Protein AF-A0A3S0ZNM3-F1 (afdb_monomer)

Solvent-accessible surface area (backbone atoms only — not comparable to full-atom values): 6465 Å² total; per-residue (Å²): 116,67,58,56,51,53,46,69,66,49,73,55,32,41,68,72,39,78,26,45,71,60,16,47,51,51,29,46,56,48,53,72,68,54,53,97,82,47,94,51,46,62,61,47,52,45,50,22,53,50,51,26,40,44,34,30,20,63,23,24,50,89,60,22,51,39,42,47,41,74,84,78,82,55,63,64,68,64,69,66,54,91,81,64,55,70,67,57,48,52,51,50,49,50,52,48,52,52,58,46,50,42,65,10,36,24,30,32,66,54,88,90,45,54,74,39,57,24,77

Nearest PDB structures (foldseek):
  6z3j-assembly1_D  TM=8.207E-01  e=4.758E+00  Homo sapiens

Foldseek 3Di:
DVLVLLCVLQVQFPPFFPQLVVLSVQLVVLQVPDDPPDPCNQVSNQVSSQSSQVRRQVRVPDFKRKDFQDDDLCLVVLVPPPDDDPVRSVVVVSVSSNVRRQNIWIFGPDPPRDIDTTD

pLDDT: mean 80.59, std 11.39, range [53.53, 94.94]

Mean predicted aligned error: 6.58 Å

Sequence (119 aa):
MWSDVADALLQGVIPASTTASAGKSAFIGVLSAVDSNSPTGVALLEAAFVAYAGALAGGMTPTYTGSPPPAPIGLSALLSSTSMDANVVAANMATLLITWAKTGTATMIAPPFTVLNWN

Radius of gyration: 15.06 Å; Cα contacts (8 Å, |Δi|>4): 161; chains: 1; bounding box: 40×25×40 Å

Secondary structure (DSSP, 8-state):
-HHHHHHHHHTTPSSPPTTHHHHHHHHHHHHHT--TT-TTHHHHHHHHHHHHHHHHHHTTTTTEEEEPPPSP--HHHHHT-TT--HHHHHHHHHHHHHHHHTT-EEEESSTT--EEE--

Structure (mmCIF, N/CA/C/O backbone):
data_AF-A0A3S0ZNM3-F1
#
_entry.id   AF-A0A3S0ZNM3-F1
#
loop_
_atom_site.group_PDB
_atom_site.id
_atom_site.type_symbol
_atom_site.label_atom_id
_atom_site.label_alt_id
_atom_site.label_comp_id
_atom_site.label_asym_id
_atom_site.label_entity_id
_atom_site.label_seq_id
_atom_site.pdbx_PDB_ins_code
_atom_site.Cartn_x
_atom_site.Cartn_y
_atom_site.Cartn_z
_atom_site.occupancy
_atom_site.B_iso_or_equiv
_atom_site.auth_seq_id
_atom_site.auth_comp_id
_atom_site.auth_asym_id
_atom_site.auth_atom_id
_atom_site.pdbx_PDB_model_num
ATOM 1 N N . MET A 1 1 ? 15.253 -10.043 -1.579 1.00 59.94 1 MET A N 1
ATOM 2 C CA . MET A 1 1 ? 15.949 -8.773 -1.907 1.00 59.94 1 MET A CA 1
ATOM 3 C C . MET A 1 1 ? 14.995 -7.581 -2.044 1.00 59.94 1 MET A C 1
ATOM 5 O O . MET A 1 1 ? 15.150 -6.667 -1.258 1.00 59.94 1 MET A O 1
ATOM 9 N N . TRP A 1 2 ? 13.967 -7.567 -2.913 1.00 60.38 2 TRP A N 1
ATOM 10 C CA . TRP A 1 2 ? 12.921 -6.508 -2.881 1.00 60.38 2 TRP A CA 1
ATOM 11 C C . TRP A 1 2 ? 11.792 -6.772 -1.876 1.00 60.38 2 TRP A C 1
ATOM 13 O O . TRP A 1 2 ? 11.278 -5.850 -1.255 1.00 60.38 2 TRP A O 1
ATOM 23 N N . SER A 1 3 ? 11.442 -8.041 -1.669 1.00 55.06 3 SER A N 1
ATOM 24 C CA . SER A 1 3 ? 10.473 -8.464 -0.653 1.00 55.06 3 SER A CA 1
ATOM 25 C C . SER A 1 3 ? 10.888 -8.071 0.761 1.00 55.06 3 SER A C 1
ATOM 27 O O . SER A 1 3 ? 10.032 -7.790 1.580 1.00 55.06 3 SER A O 1
ATOM 29 N N . ASP A 1 4 ? 12.190 -8.051 1.049 1.00 64.06 4 ASP A N 1
ATOM 30 C CA . ASP A 1 4 ? 12.723 -7.691 2.367 1.00 64.06 4 ASP A CA 1
ATOM 31 C C . ASP A 1 4 ? 12.740 -6.174 2.564 1.00 64.06 4 ASP A C 1
ATOM 33 O O . ASP A 1 4 ? 12.530 -5.707 3.674 1.00 64.06 4 ASP A O 1
ATOM 37 N N . VAL A 1 5 ? 12.894 -5.405 1.478 1.00 64.50 5 VAL A N 1
ATOM 38 C CA . VAL A 1 5 ? 12.692 -3.948 1.479 1.00 64.50 5 VAL A CA 1
ATOM 39 C C . VAL A 1 5 ? 11.221 -3.624 1.728 1.00 64.50 5 VAL A C 1
ATOM 41 O O . VAL A 1 5 ? 10.925 -2.811 2.592 1.00 64.50 5 VAL A O 1
ATOM 44 N N . ALA A 1 6 ? 10.292 -4.289 1.035 1.00 62.62 6 ALA A N 1
ATOM 45 C CA . ALA A 1 6 ? 8.859 -4.114 1.273 1.00 62.62 6 ALA A CA 1
ATOM 46 C C . ALA A 1 6 ? 8.463 -4.492 2.711 1.00 62.62 6 ALA A C 1
ATOM 48 O O . ALA A 1 6 ? 7.680 -3.788 3.339 1.00 62.62 6 ALA A O 1
ATOM 49 N N . ASP A 1 7 ? 9.033 -5.571 3.249 1.00 64.25 7 ASP A N 1
ATOM 50 C CA . ASP A 1 7 ? 8.795 -6.021 4.623 1.00 64.25 7 ASP A CA 1
ATOM 51 C C . ASP A 1 7 ? 9.384 -5.046 5.656 1.00 64.25 7 ASP A C 1
ATOM 53 O O . ASP A 1 7 ? 8.706 -4.675 6.606 1.00 64.25 7 ASP A O 1
ATOM 57 N N . ALA A 1 8 ? 10.601 -4.537 5.436 1.00 65.56 8 ALA A N 1
ATOM 58 C CA . ALA A 1 8 ? 11.213 -3.522 6.295 1.00 65.56 8 ALA A CA 1
ATOM 59 C C . ALA A 1 8 ? 10.470 -2.174 6.250 1.00 65.56 8 ALA A C 1
ATOM 61 O O . ALA A 1 8 ? 10.387 -1.483 7.262 1.00 65.56 8 ALA A O 1
ATOM 62 N N . LEU A 1 9 ? 9.913 -1.806 5.092 1.00 63.50 9 LEU A N 1
ATOM 63 C CA . LEU A 1 9 ? 9.120 -0.587 4.916 1.00 63.50 9 LEU A CA 1
ATOM 64 C C . LEU A 1 9 ? 7.743 -0.670 5.580 1.00 63.50 9 LEU A C 1
ATOM 66 O O . LEU A 1 9 ? 7.196 0.361 5.955 1.00 63.50 9 LEU A O 1
ATOM 70 N N . LEU A 1 10 ? 7.174 -1.873 5.692 1.00 62.91 10 LEU A N 1
ATOM 71 C CA . LEU A 1 10 ? 5.783 -2.072 6.106 1.00 62.91 10 LEU A CA 1
ATOM 72 C C . LEU A 1 10 ? 5.630 -2.811 7.448 1.00 62.91 10 LEU A C 1
ATOM 74 O O . LEU A 1 10 ? 4.517 -2.907 7.959 1.00 62.91 10 LEU A O 1
ATOM 78 N N . GLN A 1 11 ? 6.727 -3.256 8.076 1.00 59.12 11 GLN A N 1
ATOM 79 C CA . GLN A 1 11 ? 6.742 -3.807 9.443 1.00 59.12 11 GLN A CA 1
ATOM 80 C C . GLN A 1 11 ? 6.215 -2.825 10.503 1.00 59.12 11 GLN A C 1
ATOM 82 O O . GLN A 1 11 ? 5.799 -3.253 11.578 1.00 59.12 11 GLN A O 1
ATOM 87 N N . GLY A 1 12 ? 6.242 -1.521 10.209 1.00 58.75 12 GLY A N 1
ATOM 88 C CA . GLY A 1 12 ? 5.775 -0.451 11.089 1.00 58.75 12 GLY A CA 1
ATOM 89 C C . GLY A 1 12 ? 4.302 -0.079 10.933 1.00 58.75 12 GLY A C 1
ATOM 90 O O . GLY A 1 12 ? 3.825 0.736 11.721 1.00 58.75 12 GLY A O 1
ATOM 91 N N . VAL A 1 13 ? 3.574 -0.670 9.972 1.00 64.62 13 VAL A N 1
ATOM 92 C CA . VAL A 1 13 ? 2.188 -0.275 9.698 1.00 64.62 13 VAL A CA 1
ATOM 93 C C . VAL A 1 13 ? 1.332 -0.503 10.942 1.00 64.62 13 VAL A C 1
ATOM 95 O O . VAL A 1 13 ? 1.172 -1.624 11.427 1.00 64.62 13 VAL A O 1
ATOM 98 N N . ILE A 1 14 ? 0.772 0.593 11.453 1.00 69.69 14 ILE A N 1
ATOM 99 C CA . ILE A 1 14 ? -0.183 0.599 12.555 1.00 69.69 14 ILE A CA 1
ATOM 100 C C . ILE A 1 14 ? -1.573 0.807 11.961 1.00 69.69 14 ILE A C 1
ATOM 102 O O . ILE A 1 14 ? -1.772 1.766 11.210 1.00 69.69 14 ILE A O 1
ATOM 106 N N . PRO A 1 15 ? -2.556 -0.022 12.342 1.00 76.88 15 PRO A N 1
ATOM 107 C CA . PRO A 1 15 ? -2.481 -1.209 13.199 1.00 76.88 15 PRO A CA 1
ATOM 108 C C . PRO A 1 15 ? -1.756 -2.387 12.543 1.00 76.88 15 PRO A C 1
ATOM 110 O O . PRO A 1 15 ? -1.763 -2.525 11.322 1.00 76.88 15 PRO A O 1
ATOM 113 N N . ALA A 1 16 ? -1.200 -3.274 13.375 1.00 81.69 16 ALA A N 1
ATOM 114 C CA . ALA A 1 16 ? -0.544 -4.486 12.900 1.00 81.69 16 ALA A CA 1
ATOM 115 C C . ALA A 1 16 ? -1.510 -5.336 12.062 1.00 81.69 16 ALA A C 1
ATOM 117 O O . ALA A 1 16 ? -2.631 -5.632 12.482 1.00 81.69 16 ALA A O 1
ATOM 118 N N . SER A 1 17 ? -1.056 -5.741 10.879 1.00 84.19 17 SER A N 1
ATOM 119 C CA . SER A 1 17 ? -1.828 -6.575 9.966 1.00 84.19 17 SER A CA 1
ATOM 120 C C . SER A 1 17 ? -1.502 -8.055 10.151 1.00 84.19 17 SER A C 1
ATOM 122 O O . SER A 1 17 ? -0.338 -8.456 10.136 1.00 84.19 17 SER A O 1
ATOM 124 N N . THR A 1 18 ? -2.532 -8.892 10.257 1.00 83.94 18 THR A N 1
ATOM 125 C CA . THR A 1 18 ? -2.385 -10.357 10.360 1.00 83.94 18 THR A CA 1
ATOM 126 C C . THR A 1 18 ? -2.003 -11.031 9.038 1.00 83.94 18 THR A C 1
ATOM 128 O O . THR A 1 18 ? -1.576 -12.184 9.026 1.00 83.94 18 THR A O 1
ATOM 131 N N . THR A 1 19 ? -2.122 -10.323 7.913 1.00 84.25 19 THR A N 1
ATOM 132 C CA . THR A 1 19 ? -1.904 -10.854 6.557 1.00 84.25 19 THR A CA 1
ATOM 133 C C . THR A 1 19 ? -0.573 -10.417 5.950 1.00 84.25 19 THR A C 1
ATOM 135 O O . THR A 1 19 ? -0.318 -10.726 4.786 1.00 84.25 19 THR A O 1
ATOM 138 N N . ALA A 1 20 ? 0.306 -9.752 6.710 1.00 79.88 20 ALA A N 1
ATOM 139 C CA . ALA A 1 20 ? 1.602 -9.273 6.221 1.00 79.88 20 ALA A CA 1
ATOM 140 C C . ALA A 1 20 ? 2.430 -10.383 5.549 1.00 79.88 20 ALA A C 1
ATOM 142 O O . ALA A 1 20 ? 2.898 -10.223 4.423 1.00 79.88 20 ALA A O 1
ATOM 143 N N . SER A 1 21 ? 2.520 -11.566 6.164 1.00 77.25 21 SER A N 1
ATOM 144 C CA . SER A 1 21 ? 3.246 -12.702 5.577 1.00 77.25 21 SER A CA 1
ATOM 145 C C . SER A 1 21 ? 2.627 -13.198 4.261 1.00 77.25 21 SER A C 1
ATOM 147 O O . SER A 1 21 ? 3.353 -13.498 3.313 1.00 77.25 21 SER A O 1
ATOM 149 N N . ALA A 1 22 ? 1.293 -13.248 4.169 1.00 77.38 22 ALA A N 1
ATOM 150 C CA . ALA A 1 22 ? 0.591 -13.636 2.944 1.00 77.38 22 ALA A CA 1
ATOM 151 C C . ALA A 1 22 ? 0.759 -12.577 1.840 1.00 77.38 22 ALA A C 1
ATOM 153 O O . ALA A 1 22 ? 1.009 -12.909 0.682 1.00 77.38 22 ALA A O 1
ATOM 154 N N . GLY A 1 23 ? 0.707 -11.299 2.212 1.00 77.38 23 GLY A N 1
ATOM 155 C CA . GLY A 1 23 ? 0.970 -10.182 1.318 1.00 77.38 23 GLY A CA 1
ATOM 156 C C . GLY A 1 23 ? 2.401 -10.189 0.766 1.00 77.38 23 GLY A C 1
ATOM 157 O O . GLY A 1 23 ? 2.589 -10.002 -0.435 1.00 77.38 23 GLY A O 1
ATOM 158 N N . LYS A 1 24 ? 3.403 -10.508 1.598 1.00 77.62 24 LYS A N 1
ATOM 159 C CA . LYS A 1 24 ? 4.799 -10.679 1.162 1.00 77.62 24 LYS A CA 1
ATOM 160 C C . LYS A 1 24 ? 4.935 -11.816 0.145 1.00 77.62 24 LYS A C 1
ATOM 162 O O . LYS A 1 24 ? 5.663 -11.6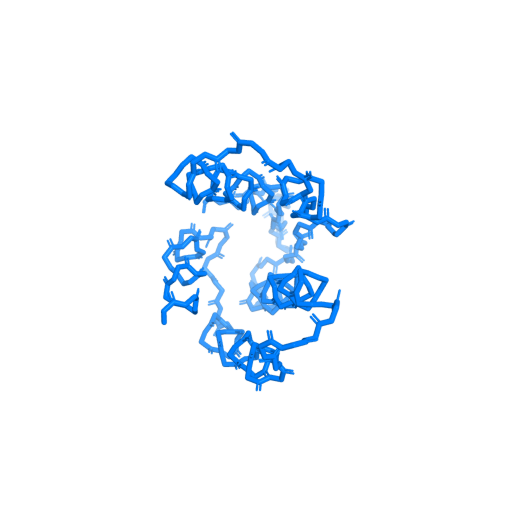78 -0.836 1.00 77.62 24 LYS A O 1
ATOM 167 N N . SER A 1 25 ? 4.214 -12.921 0.339 1.00 76.88 25 SER A N 1
ATOM 168 C CA . SER A 1 25 ? 4.182 -14.025 -0.629 1.00 76.88 25 SER A CA 1
ATOM 169 C C . SER A 1 25 ? 3.565 -13.598 -1.967 1.00 76.88 25 SER A C 1
ATO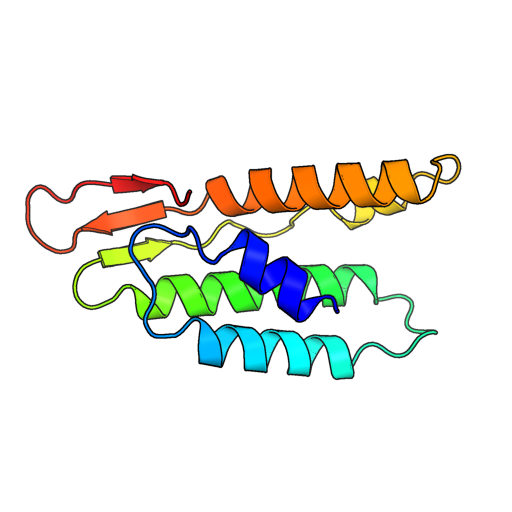M 171 O O . SER A 1 25 ? 4.146 -13.885 -3.015 1.00 76.88 25 SER A O 1
ATOM 173 N N . ALA A 1 26 ? 2.461 -12.844 -1.946 1.00 74.12 26 ALA A N 1
ATOM 174 C CA . ALA A 1 26 ? 1.845 -12.297 -3.156 1.00 74.12 26 ALA A CA 1
ATOM 175 C C . ALA A 1 26 ? 2.777 -11.314 -3.888 1.00 74.12 26 ALA A C 1
ATOM 177 O O . ALA A 1 26 ? 2.928 -11.398 -5.106 1.00 74.12 26 ALA A O 1
ATOM 178 N N . PHE A 1 27 ? 3.469 -10.443 -3.147 1.00 80.12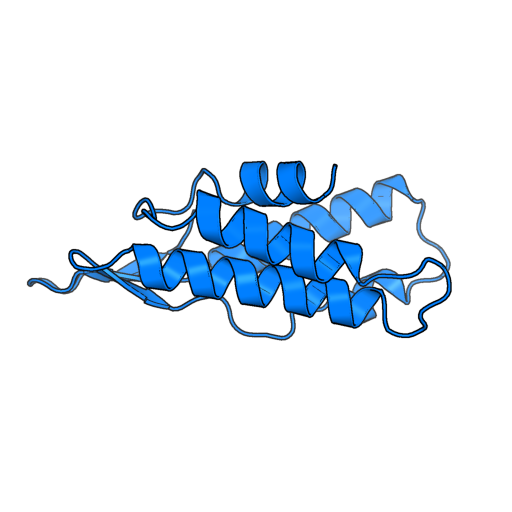 27 PHE A N 1
ATOM 179 C CA . PHE A 1 27 ? 4.475 -9.525 -3.684 1.00 80.12 27 PHE A CA 1
ATOM 180 C C . PHE A 1 27 ? 5.599 -10.272 -4.419 1.00 80.12 27 PHE A C 1
ATOM 182 O O . PHE A 1 27 ? 5.950 -9.926 -5.547 1.00 80.12 27 PHE A O 1
ATOM 189 N N . ILE A 1 28 ? 6.132 -11.337 -3.808 1.00 76.94 28 ILE A N 1
ATOM 190 C CA . ILE A 1 28 ? 7.152 -12.194 -4.433 1.00 76.94 28 ILE A CA 1
ATOM 191 C C . ILE A 1 28 ? 6.602 -12.851 -5.704 1.00 76.94 28 ILE A C 1
ATOM 193 O O . ILE A 1 28 ? 7.303 -12.874 -6.713 1.00 76.94 28 ILE A O 1
ATOM 197 N N . GLY A 1 29 ? 5.358 -13.338 -5.680 1.00 72.25 29 GLY A N 1
ATOM 198 C CA . GLY A 1 29 ? 4.714 -13.934 -6.852 1.00 72.25 29 GLY A CA 1
ATOM 199 C C . GLY A 1 29 ? 4.620 -12.965 -8.035 1.00 72.25 29 GLY A C 1
ATOM 200 O O . GLY A 1 29 ? 4.983 -13.333 -9.151 1.00 72.25 29 GLY A O 1
ATOM 201 N N . VAL A 1 30 ? 4.237 -11.705 -7.794 1.00 74.12 30 VAL A N 1
ATOM 202 C CA . VAL A 1 30 ? 4.180 -10.674 -8.849 1.00 74.12 30 VAL A CA 1
ATOM 203 C C . VAL A 1 30 ? 5.578 -10.355 -9.384 1.00 74.12 30 VAL A C 1
ATOM 205 O O . VAL A 1 30 ? 5.763 -10.269 -10.596 1.00 74.12 30 VAL A O 1
ATOM 208 N N . LEU A 1 31 ? 6.586 -10.244 -8.512 1.00 73.88 31 LEU A N 1
ATOM 209 C CA . LEU A 1 31 ? 7.962 -9.986 -8.947 1.00 73.88 31 LEU A CA 1
ATOM 210 C C . LEU A 1 31 ? 8.614 -11.168 -9.667 1.00 73.88 31 LEU A C 1
ATOM 212 O O . LEU A 1 31 ? 9.435 -10.946 -10.550 1.00 73.88 31 LEU A O 1
ATOM 216 N N . SER A 1 32 ? 8.248 -12.411 -9.346 1.00 72.00 32 SER A N 1
ATOM 217 C CA . SER A 1 32 ? 8.748 -13.588 -10.074 1.00 72.00 32 SER A CA 1
ATOM 218 C C . SER A 1 32 ? 8.250 -13.665 -11.520 1.00 72.00 32 SER A C 1
ATOM 220 O O . SER A 1 32 ? 8.839 -14.381 -12.324 1.00 72.00 32 SER A O 1
ATOM 222 N N . ALA A 1 33 ? 7.205 -12.904 -11.862 1.00 65.94 33 ALA A N 1
ATOM 223 C CA . ALA A 1 33 ? 6.718 -12.749 -13.229 1.00 65.94 33 ALA A CA 1
ATOM 224 C C . ALA A 1 33 ? 7.437 -11.624 -14.003 1.00 65.94 33 ALA A C 1
ATOM 226 O O . ALA A 1 33 ? 7.187 -11.454 -15.196 1.00 65.94 33 ALA A O 1
ATOM 227 N N . VAL A 1 34 ? 8.320 -10.853 -13.353 1.00 64.81 34 VAL A N 1
ATOM 228 C CA . VAL A 1 34 ? 9.132 -9.823 -14.011 1.00 64.81 34 VAL A CA 1
ATOM 229 C C . VAL A 1 34 ? 10.305 -10.504 -14.709 1.00 64.81 34 VAL A C 1
ATOM 231 O O . VAL A 1 34 ? 11.293 -10.877 -14.078 1.00 64.81 34 VAL A O 1
ATOM 234 N N . ASP A 1 35 ? 10.204 -10.659 -16.026 1.00 59.75 35 ASP A N 1
ATOM 235 C CA . ASP A 1 35 ? 11.360 -10.997 -16.851 1.00 59.75 35 ASP A CA 1
ATOM 236 C C . ASP A 1 35 ? 12.242 -9.745 -17.058 1.00 59.75 35 ASP A C 1
ATOM 238 O O . ASP A 1 35 ? 11.746 -8.618 -17.146 1.00 59.75 35 ASP A O 1
ATOM 242 N N . SER A 1 36 ? 13.563 -9.934 -17.122 1.00 56.81 36 SER A N 1
ATOM 243 C CA . SER A 1 36 ? 14.570 -8.864 -17.234 1.00 56.81 36 SER A CA 1
ATOM 244 C C . SER A 1 36 ? 14.483 -8.007 -18.511 1.00 56.81 36 SER A C 1
ATOM 246 O O . SER A 1 36 ? 15.161 -6.988 -18.596 1.00 56.81 36 SER A O 1
ATOM 248 N N . ASN A 1 37 ? 13.661 -8.394 -19.486 1.00 53.53 37 ASN A N 1
ATOM 249 C CA . ASN A 1 37 ? 13.401 -7.721 -20.762 1.00 53.53 37 ASN A CA 1
ATOM 250 C C . ASN A 1 37 ? 11.964 -7.183 -20.885 1.00 53.53 37 ASN A C 1
ATOM 252 O O . ASN A 1 37 ? 11.582 -6.701 -21.954 1.00 53.53 37 ASN A O 1
ATOM 256 N N . SER A 1 38 ? 11.153 -7.249 -19.828 1.00 57.62 38 SER A N 1
ATOM 257 C CA . SER A 1 38 ? 9.768 -6.798 -19.902 1.00 57.62 38 SER A CA 1
ATOM 258 C C . SER A 1 38 ? 9.686 -5.260 -19.900 1.00 57.62 38 SER A C 1
ATOM 260 O O . SER A 1 38 ? 10.053 -4.632 -18.899 1.00 57.62 38 SER A O 1
ATOM 262 N N . PRO A 1 39 ? 9.134 -4.610 -20.950 1.00 57.84 39 PRO A N 1
ATOM 263 C CA . PRO A 1 39 ? 8.942 -3.153 -20.986 1.00 57.84 39 PRO A CA 1
ATOM 264 C C . PRO A 1 39 ? 7.957 -2.654 -19.912 1.00 57.84 39 PRO A C 1
ATOM 266 O O . PRO A 1 39 ? 7.797 -1.451 -19.721 1.00 57.84 39 PRO A O 1
ATOM 269 N N . THR A 1 40 ? 7.306 -3.572 -19.189 1.00 68.56 40 THR A N 1
ATOM 270 C CA . THR A 1 40 ? 6.349 -3.299 -18.112 1.00 68.56 40 THR A CA 1
ATOM 271 C C . THR A 1 40 ? 6.920 -3.496 -16.705 1.00 68.56 40 THR A C 1
ATOM 273 O O . THR A 1 40 ? 6.162 -3.429 -15.741 1.00 68.56 40 THR A O 1
ATOM 276 N N . GLY A 1 41 ? 8.232 -3.720 -16.545 1.00 76.81 41 GLY A N 1
ATOM 277 C CA . GLY A 1 41 ? 8.847 -4.021 -15.242 1.00 76.81 41 GLY A CA 1
ATOM 278 C C . GLY A 1 41 ? 8.524 -3.008 -14.131 1.00 76.81 41 GLY A C 1
ATOM 279 O O . GLY A 1 41 ? 8.228 -3.403 -13.006 1.00 76.81 41 GLY A O 1
ATOM 280 N N . VAL A 1 42 ? 8.485 -1.708 -14.451 1.00 80.44 42 VAL A N 1
ATOM 281 C CA . VAL A 1 42 ? 8.117 -0.653 -13.484 1.00 80.44 42 VAL A CA 1
ATOM 282 C C . VAL A 1 42 ? 6.640 -0.724 -13.095 1.00 80.44 42 VAL A C 1
ATOM 284 O O . VAL A 1 42 ? 6.316 -0.647 -11.9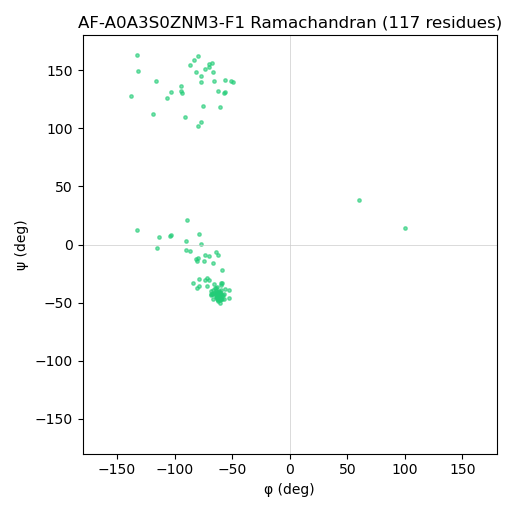13 1.00 80.44 42 VAL A O 1
ATOM 287 N N . ALA A 1 43 ? 5.746 -0.926 -14.065 1.00 82.69 43 ALA A N 1
ATOM 288 C CA . ALA A 1 43 ? 4.313 -1.054 -13.806 1.00 82.69 43 ALA A CA 1
ATOM 289 C C . ALA A 1 43 ? 3.994 -2.310 -12.974 1.00 82.69 43 ALA A C 1
ATOM 291 O O . ALA A 1 43 ? 3.144 -2.268 -12.086 1.00 82.69 43 ALA A O 1
ATOM 292 N N . LEU A 1 44 ? 4.707 -3.414 -13.215 1.00 82.19 44 LEU A N 1
ATOM 293 C CA . LEU A 1 44 ? 4.588 -4.641 -12.423 1.00 82.19 44 LEU A CA 1
ATOM 294 C C . LEU A 1 44 ? 5.091 -4.447 -10.988 1.00 82.19 44 LEU A C 1
ATOM 296 O O . LEU A 1 44 ? 4.457 -4.931 -10.052 1.00 82.19 44 LEU A O 1
ATOM 300 N N . LEU A 1 45 ? 6.186 -3.705 -10.800 1.00 83.06 45 LEU A N 1
ATOM 301 C CA . LEU A 1 45 ? 6.683 -3.350 -9.471 1.00 83.06 45 LEU A CA 1
ATOM 302 C C . LEU A 1 45 ? 5.673 -2.481 -8.705 1.00 83.06 45 LEU A C 1
ATOM 304 O O . LEU A 1 45 ? 5.393 -2.763 -7.540 1.00 83.06 45 LEU A O 1
ATOM 308 N N . GLU A 1 46 ? 5.083 -1.468 -9.350 1.00 87.50 46 GLU A N 1
ATOM 309 C CA . GLU A 1 46 ? 4.020 -0.656 -8.738 1.00 87.50 46 GLU A CA 1
ATOM 310 C C . GLU A 1 46 ? 2.810 -1.510 -8.355 1.00 87.50 46 GLU A C 1
ATOM 312 O O . GLU A 1 46 ? 2.327 -1.428 -7.224 1.00 87.50 46 GLU A O 1
ATOM 317 N N . ALA A 1 47 ? 2.355 -2.374 -9.265 1.00 84.44 47 ALA A N 1
ATOM 318 C CA . ALA A 1 47 ? 1.244 -3.280 -9.007 1.00 84.44 47 ALA A CA 1
ATOM 319 C C . ALA A 1 47 ? 1.532 -4.223 -7.826 1.00 84.44 47 ALA A C 1
ATOM 321 O O . ALA A 1 47 ? 0.644 -4.451 -7.003 1.00 84.44 47 ALA A O 1
ATOM 322 N N . ALA A 1 48 ? 2.766 -4.723 -7.694 1.00 84.81 48 ALA A N 1
ATOM 323 C CA . ALA A 1 48 ? 3.173 -5.570 -6.575 1.00 84.81 48 ALA A CA 1
ATOM 324 C C . ALA A 1 48 ? 3.059 -4.834 -5.230 1.00 84.81 48 ALA A C 1
ATOM 326 O O . ALA A 1 48 ? 2.481 -5.370 -4.283 1.00 84.81 48 ALA A O 1
ATOM 327 N N . PHE A 1 49 ? 3.566 -3.599 -5.144 1.00 86.81 49 PHE A N 1
ATOM 328 C CA . PHE A 1 49 ? 3.470 -2.786 -3.927 1.00 86.81 49 PHE A CA 1
ATOM 329 C C . PHE A 1 49 ? 2.018 -2.462 -3.566 1.00 86.81 49 PHE A C 1
ATOM 331 O O . PHE A 1 49 ? 1.625 -2.639 -2.411 1.00 86.81 49 PHE A O 1
ATOM 338 N N . VAL A 1 50 ? 1.203 -2.056 -4.544 1.00 88.81 50 VAL A N 1
ATOM 339 C CA . VAL A 1 50 ? -0.228 -1.767 -4.339 1.00 88.81 50 VAL A CA 1
ATOM 340 C C . VAL A 1 50 ? -0.974 -3.012 -3.853 1.00 88.81 50 VAL A C 1
ATOM 342 O O . VAL A 1 50 ? -1.743 -2.935 -2.893 1.00 88.81 50 VAL A O 1
ATOM 345 N N . ALA A 1 51 ? -0.720 -4.175 -4.459 1.00 86.38 51 ALA A N 1
ATOM 346 C CA . ALA A 1 51 ? -1.322 -5.436 -4.036 1.00 86.38 51 ALA A CA 1
ATOM 347 C C . ALA A 1 51 ? -0.905 -5.816 -2.607 1.00 86.38 51 ALA A C 1
ATOM 349 O O . ALA A 1 51 ? -1.744 -6.254 -1.815 1.00 86.38 51 ALA A O 1
ATOM 350 N N . TYR A 1 52 ? 0.367 -5.606 -2.251 1.00 86.25 52 TYR A N 1
ATOM 351 C CA . TYR A 1 52 ? 0.844 -5.878 -0.899 1.00 86.25 52 TYR A CA 1
ATOM 352 C C . TYR A 1 52 ? 0.167 -4.975 0.139 1.00 86.25 52 TYR A C 1
ATOM 354 O O . TYR A 1 52 ? -0.331 -5.465 1.153 1.00 86.25 52 TYR A O 1
ATOM 362 N N . ALA A 1 53 ? 0.065 -3.676 -0.143 1.00 88.75 53 ALA A N 1
ATOM 363 C CA . ALA A 1 53 ? -0.655 -2.742 0.713 1.00 88.75 53 ALA A CA 1
ATOM 364 C C . ALA A 1 53 ? -2.138 -3.126 0.863 1.00 88.75 53 ALA A C 1
ATOM 366 O O . ALA A 1 53 ? -2.669 -3.124 1.972 1.00 88.75 53 ALA A O 1
ATOM 367 N N . GLY A 1 54 ? -2.800 -3.532 -0.224 1.00 89.50 54 GLY A N 1
ATOM 368 C CA . GLY A 1 54 ? -4.172 -4.042 -0.167 1.00 89.50 54 GLY A CA 1
ATOM 369 C C . GLY A 1 54 ? -4.316 -5.253 0.761 1.00 89.50 54 GLY A C 1
ATOM 370 O O . GLY A 1 54 ? -5.235 -5.299 1.580 1.00 89.50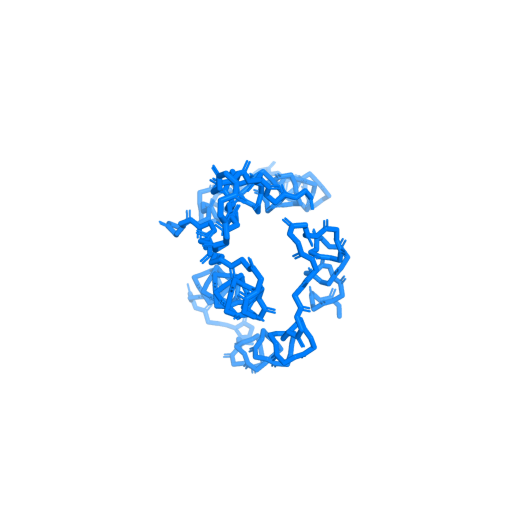 54 GLY A O 1
ATOM 371 N N . ALA A 1 55 ? -3.373 -6.199 0.696 1.00 88.69 55 ALA A N 1
ATOM 372 C CA . ALA A 1 55 ? -3.350 -7.341 1.605 1.00 88.69 55 ALA A CA 1
ATOM 373 C C . ALA A 1 55 ? -3.203 -6.893 3.066 1.00 88.69 55 ALA A C 1
ATOM 375 O O . ALA A 1 55 ? -3.970 -7.361 3.909 1.00 88.69 55 ALA A O 1
ATOM 376 N N . LEU A 1 56 ? -2.284 -5.962 3.355 1.00 88.19 56 LEU A N 1
ATOM 377 C CA . LEU A 1 56 ? -2.081 -5.421 4.702 1.00 88.19 56 LEU A CA 1
ATOM 378 C C . LEU A 1 56 ? -3.352 -4.776 5.256 1.00 88.19 56 LEU A C 1
ATOM 380 O O . LEU A 1 56 ? -3.747 -5.093 6.377 1.00 88.19 56 LEU A O 1
ATOM 384 N N . ALA A 1 57 ? -4.024 -3.943 4.459 1.00 91.00 57 ALA A N 1
ATOM 385 C CA . ALA A 1 57 ? -5.279 -3.302 4.840 1.00 91.00 57 ALA A CA 1
ATOM 386 C C . ALA A 1 57 ? -6.360 -4.327 5.233 1.00 91.00 57 ALA A C 1
ATOM 388 O O . ALA A 1 57 ? -7.040 -4.155 6.245 1.00 91.00 57 ALA A O 1
ATOM 389 N N . GLY A 1 58 ? -6.481 -5.425 4.476 1.00 89.31 58 GLY A N 1
ATOM 390 C CA . GLY A 1 58 ? -7.438 -6.496 4.773 1.00 89.31 58 GLY A CA 1
ATOM 391 C C . GLY A 1 58 ? -7.175 -7.200 6.110 1.00 89.31 58 GLY A C 1
ATOM 392 O O . GLY A 1 58 ? -8.114 -7.521 6.842 1.00 89.31 58 GLY A O 1
ATOM 393 N N . GLY A 1 59 ? -5.903 -7.384 6.472 1.00 89.81 59 GLY A N 1
ATOM 394 C CA . GLY A 1 59 ? -5.503 -8.054 7.715 1.00 89.81 59 GLY A CA 1
ATOM 395 C C . GLY A 1 59 ? -5.623 -7.218 8.989 1.00 89.81 59 GLY A C 1
ATOM 396 O O . GLY A 1 59 ? -5.290 -7.733 10.056 1.00 89.81 59 GLY A O 1
ATOM 397 N N . MET A 1 60 ? -6.074 -5.960 8.897 1.00 91.31 60 MET A N 1
ATOM 398 C CA . MET A 1 60 ? -6.347 -5.091 10.056 1.00 91.31 60 MET A CA 1
ATOM 399 C C . MET A 1 60 ? -7.707 -5.377 10.719 1.00 91.31 60 MET A C 1
ATOM 401 O O . MET A 1 60 ? -7.975 -4.936 11.843 1.00 91.31 60 MET A O 1
ATOM 405 N N . THR A 1 61 ? -8.572 -6.119 10.026 1.00 91.00 61 THR A N 1
ATOM 406 C CA . THR A 1 61 ? -9.857 -6.581 10.559 1.00 91.00 61 THR A CA 1
ATOM 407 C C . THR A 1 61 ? -9.649 -7.650 11.647 1.00 91.00 61 THR A C 1
ATOM 409 O O . THR A 1 61 ? -8.632 -8.346 11.634 1.00 91.00 61 THR A O 1
ATOM 412 N N . PRO A 1 62 ? -10.577 -7.801 12.620 1.00 91.31 62 PRO A N 1
ATOM 413 C CA . PRO A 1 62 ? -11.860 -7.102 12.779 1.00 91.31 62 PRO A CA 1
ATOM 414 C C . PRO A 1 62 ? -11.777 -5.806 13.605 1.00 91.31 62 PRO A C 1
ATOM 416 O O . PRO A 1 62 ? -12.805 -5.193 13.873 1.00 91.31 62 PRO A O 1
ATOM 419 N N . THR A 1 63 ? -10.587 -5.400 14.051 1.00 91.12 63 THR A N 1
ATOM 420 C CA . THR A 1 63 ? -10.431 -4.245 14.952 1.00 91.12 63 THR A CA 1
ATOM 421 C C . THR A 1 63 ? -10.466 -2.919 14.190 1.00 91.12 63 THR A C 1
ATOM 423 O O . THR A 1 63 ? -11.040 -1.936 14.667 1.00 91.12 63 THR A O 1
ATOM 426 N N . TYR A 1 64 ? -9.886 -2.896 12.989 1.00 93.19 64 TYR A N 1
ATOM 427 C CA . TYR A 1 64 ? -9.853 -1.729 12.117 1.00 93.19 64 TYR A CA 1
ATOM 428 C C . TYR A 1 64 ? -10.268 -2.092 10.692 1.00 93.19 64 TYR A C 1
ATOM 430 O O . TYR A 1 64 ? -9.988 -3.184 10.199 1.00 93.19 64 TYR A O 1
ATOM 438 N N . THR A 1 65 ? -10.880 -1.133 10.007 1.00 94.25 65 THR A N 1
ATOM 439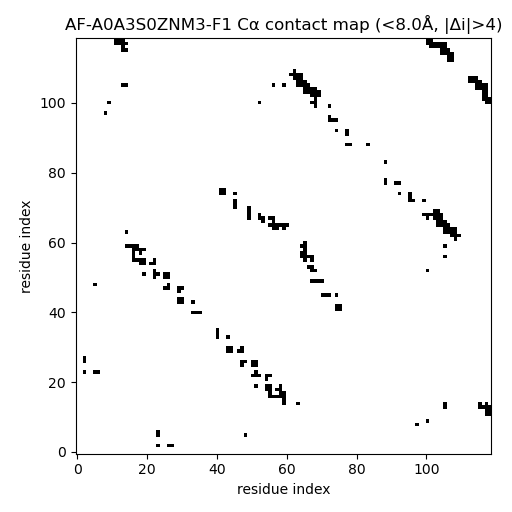 C CA . THR A 1 65 ? -11.026 -1.152 8.554 1.00 94.25 65 THR A CA 1
ATOM 440 C C . THR A 1 65 ? -9.821 -0.434 7.960 1.00 94.25 65 THR A C 1
ATOM 442 O O . THR A 1 65 ? -9.686 0.783 8.115 1.00 94.25 65 THR A O 1
ATOM 445 N N . GLY A 1 66 ? -8.925 -1.182 7.315 1.00 93.44 66 GLY A N 1
ATOM 446 C CA . GLY A 1 66 ? -7.783 -0.617 6.603 1.00 93.44 66 GLY A CA 1
ATOM 447 C C . GLY A 1 66 ? -8.190 -0.025 5.253 1.00 93.44 66 GLY A C 1
ATOM 448 O O . GLY A 1 66 ? -8.976 -0.620 4.519 1.00 93.44 66 GLY A O 1
ATOM 449 N N . SER A 1 67 ? -7.614 1.121 4.904 1.00 94.94 67 SER A N 1
ATOM 450 C CA . SER A 1 67 ? -7.656 1.711 3.568 1.00 94.94 67 SER A CA 1
ATOM 451 C C . SER A 1 67 ? -6.223 1.812 3.046 1.00 94.94 67 SER A C 1
ATOM 453 O O . SER A 1 67 ? -5.438 2.586 3.601 1.00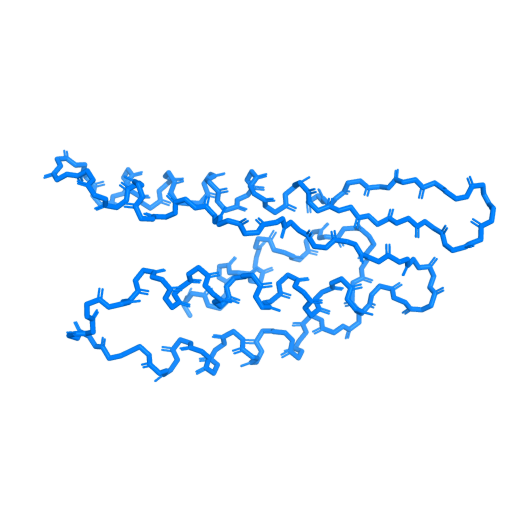 94.94 67 SER A O 1
ATOM 455 N N . PRO A 1 68 ? -5.850 1.048 2.005 1.00 92.50 68 PRO A N 1
ATOM 456 C CA . PRO A 1 68 ? -4.500 1.109 1.471 1.00 92.50 68 PRO A CA 1
ATOM 457 C C . PRO A 1 68 ? -4.219 2.464 0.799 1.00 92.50 68 PRO A C 1
ATOM 459 O O . PRO A 1 68 ? -5.154 3.127 0.339 1.00 92.50 68 PRO A O 1
ATOM 462 N N . PRO A 1 69 ? -2.940 2.868 0.702 1.00 92.56 69 PRO A N 1
ATOM 463 C CA . PRO A 1 69 ? -2.498 3.939 -0.177 1.00 92.56 69 PRO A CA 1
ATOM 464 C C . PRO A 1 69 ? -3.034 3.767 -1.608 1.00 92.56 69 PRO A C 1
ATOM 466 O O . PRO A 1 69 ? -3.031 2.647 -2.135 1.00 92.56 69 PRO A O 1
ATOM 469 N N . PRO A 1 70 ? -3.461 4.850 -2.276 1.00 92.38 70 PRO A N 1
ATOM 470 C CA . PRO A 1 70 ? -3.964 4.775 -3.640 1.00 92.38 70 PRO A CA 1
ATOM 471 C C . PRO A 1 70 ? -2.835 4.548 -4.655 1.00 92.38 70 PRO A C 1
ATOM 473 O O . PRO A 1 70 ? -1.702 4.983 -4.464 1.00 92.38 70 PRO A O 1
ATOM 476 N N . ALA A 1 71 ? -3.158 3.898 -5.772 1.00 89.75 71 ALA A N 1
ATOM 477 C CA . ALA A 1 71 ? -2.317 3.891 -6.969 1.00 89.75 71 ALA A CA 1
ATOM 478 C C . ALA A 1 71 ? -2.562 5.163 -7.818 1.00 89.75 71 ALA A C 1
ATOM 480 O O . ALA A 1 71 ? -3.652 5.737 -7.728 1.00 89.75 71 ALA A O 1
ATOM 481 N N . PRO A 1 72 ? -1.624 5.570 -8.699 1.00 89.69 72 PRO A N 1
ATOM 482 C CA . PRO A 1 72 ? -0.281 5.012 -8.897 1.00 89.69 72 PRO A CA 1
ATOM 483 C C . PRO A 1 72 ? 0.730 5.504 -7.846 1.00 89.69 72 PRO A C 1
ATOM 485 O O . PRO A 1 72 ? 0.516 6.523 -7.197 1.00 89.69 72 PRO A O 1
ATOM 488 N N . ILE A 1 73 ? 1.856 4.793 -7.711 1.00 91.25 73 ILE A N 1
ATOM 489 C CA . ILE A 1 73 ? 2.944 5.161 -6.782 1.00 91.25 73 ILE A CA 1
ATOM 490 C C . ILE A 1 73 ? 3.805 6.295 -7.363 1.00 91.25 73 ILE A C 1
ATOM 492 O O . ILE A 1 73 ? 4.265 7.163 -6.625 1.00 91.25 73 ILE A O 1
ATOM 496 N N . GLY A 1 74 ? 4.016 6.308 -8.684 1.00 90.12 74 GLY A N 1
ATOM 497 C CA . GLY A 1 74 ? 4.826 7.308 -9.387 1.00 90.12 74 GLY A CA 1
ATOM 498 C C . GLY A 1 74 ? 6.251 6.850 -9.727 1.00 90.12 74 GLY A C 1
ATOM 499 O O . GLY A 1 74 ? 7.078 7.677 -10.117 1.00 90.12 74 GLY A O 1
ATOM 500 N N . LEU A 1 75 ? 6.553 5.549 -9.632 1.00 87.12 75 LEU A N 1
ATOM 501 C CA . LEU A 1 75 ? 7.864 4.975 -9.965 1.00 87.12 75 LEU A CA 1
ATOM 502 C C . LEU A 1 75 ? 8.247 5.237 -11.425 1.00 87.12 75 LEU A C 1
ATOM 504 O O . LEU A 1 75 ? 9.414 5.482 -11.716 1.00 87.12 75 LEU A O 1
ATOM 508 N N . S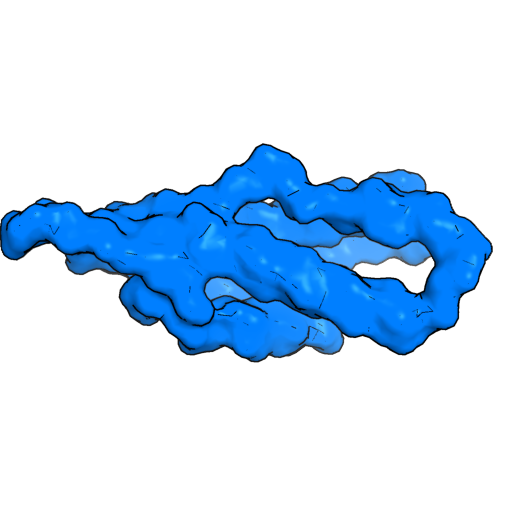ER A 1 76 ? 7.271 5.247 -12.336 1.00 84.62 76 SER A N 1
ATOM 509 C CA . SER A 1 76 ? 7.512 5.520 -13.761 1.00 84.62 76 SER A CA 1
ATOM 510 C C . SER A 1 76 ? 8.104 6.913 -13.997 1.00 84.62 76 SER A C 1
ATOM 512 O O . SER A 1 76 ? 9.049 7.059 -14.768 1.00 84.62 76 SER A O 1
ATOM 514 N N . ALA A 1 77 ? 7.600 7.933 -13.294 1.00 84.38 77 ALA A N 1
ATOM 515 C CA . ALA A 1 77 ? 8.126 9.292 -13.402 1.00 84.38 77 ALA A CA 1
ATOM 516 C C . ALA A 1 77 ? 9.552 9.379 -12.839 1.00 84.38 77 ALA A C 1
ATOM 518 O O . ALA A 1 77 ? 10.433 9.955 -13.476 1.00 84.38 77 ALA A O 1
ATOM 519 N N . LEU A 1 78 ? 9.801 8.742 -11.691 1.00 84.12 78 LEU A N 1
ATOM 520 C CA . LEU A 1 78 ? 11.114 8.725 -11.049 1.00 84.12 78 LEU A CA 1
ATOM 521 C C . LEU A 1 78 ? 12.185 8.030 -11.907 1.00 84.12 78 LEU A C 1
ATOM 523 O O . LEU A 1 78 ? 13.291 8.544 -12.057 1.00 84.12 78 LEU A O 1
ATOM 527 N N . LEU A 1 79 ? 11.850 6.876 -12.485 1.00 79.50 79 LEU A N 1
ATOM 528 C CA . LEU A 1 79 ? 12.783 6.043 -13.252 1.00 79.50 79 LEU A CA 1
ATOM 529 C C . LEU A 1 79 ? 12.984 6.519 -14.696 1.00 79.50 79 LEU A C 1
ATOM 531 O O . LEU A 1 79 ? 13.924 6.084 -15.355 1.00 79.50 79 LEU A O 1
ATOM 535 N N . SER A 1 80 ? 12.148 7.440 -15.182 1.00 78.06 80 SER A N 1
ATOM 536 C CA . SER A 1 80 ? 12.333 8.078 -16.491 1.00 78.06 80 SER A CA 1
ATOM 537 C C . SER A 1 80 ? 13.474 9.108 -16.527 1.00 78.06 80 SER A C 1
ATOM 539 O O . SER A 1 80 ? 13.845 9.579 -17.601 1.00 78.06 80 SER A O 1
ATOM 541 N N . SER A 1 81 ? 14.059 9.459 -15.373 1.00 71.50 81 SER A N 1
ATOM 542 C CA . SER A 1 81 ? 15.178 10.401 -15.300 1.00 71.50 81 SER A CA 1
ATOM 543 C C . SER A 1 81 ? 16.496 9.741 -15.722 1.00 71.50 81 SER A C 1
ATOM 545 O O . SER A 1 81 ? 17.101 8.973 -14.978 1.00 71.50 81 SER A O 1
ATOM 547 N N . THR A 1 82 ? 16.973 10.065 -16.924 1.00 57.41 82 THR A N 1
ATOM 548 C CA . THR A 1 82 ? 18.123 9.409 -17.573 1.00 57.41 82 THR A CA 1
ATOM 549 C C . THR A 1 82 ? 19.504 9.853 -17.067 1.00 57.41 82 THR A C 1
ATOM 551 O O . THR A 1 82 ? 20.508 9.510 -17.686 1.00 57.41 82 THR A O 1
ATOM 554 N N . SER A 1 83 ? 19.595 10.634 -15.985 1.00 60.75 83 SER A N 1
ATOM 555 C CA . SER A 1 83 ? 20.862 11.234 -15.526 1.00 60.75 83 SER A CA 1
ATOM 556 C C . SER A 1 83 ? 21.151 11.076 -14.031 1.00 60.75 83 SER A C 1
ATOM 558 O O . SER A 1 83 ? 22.024 11.771 -13.511 1.00 60.75 83 SER A O 1
ATOM 560 N N . MET A 1 84 ? 20.413 10.225 -13.315 1.00 67.00 84 MET A N 1
ATOM 561 C CA . MET A 1 84 ? 20.626 10.031 -11.879 1.00 67.00 84 MET A CA 1
ATOM 562 C C . MET A 1 84 ? 21.554 8.848 -11.598 1.00 67.00 84 MET A C 1
ATOM 564 O O . MET A 1 84 ? 21.413 7.774 -12.177 1.00 67.00 84 MET A O 1
ATOM 568 N N . ASP A 1 85 ? 22.482 9.053 -10.664 1.00 82.88 85 ASP A N 1
ATOM 569 C CA . ASP A 1 85 ? 23.284 7.985 -10.067 1.00 82.88 85 ASP A CA 1
ATOM 570 C C . ASP A 1 85 ? 22.379 6.903 -9.450 1.00 82.88 85 ASP A C 1
ATOM 572 O O . ASP A 1 85 ? 21.351 7.212 -8.842 1.00 82.88 85 ASP A O 1
ATOM 576 N N . ALA A 1 86 ? 22.767 5.632 -9.574 1.00 76.75 86 ALA A N 1
ATOM 577 C CA . ALA A 1 86 ? 21.953 4.503 -9.121 1.00 76.75 86 ALA A CA 1
ATOM 578 C C . ALA A 1 86 ? 21.628 4.554 -7.616 1.00 76.75 86 ALA A C 1
ATOM 580 O O . ALA A 1 86 ? 20.528 4.165 -7.216 1.00 76.75 86 ALA A O 1
ATOM 581 N N . ASN A 1 87 ? 22.532 5.075 -6.777 1.00 78.31 87 ASN A N 1
ATOM 582 C CA . ASN A 1 87 ? 22.270 5.224 -5.344 1.00 78.31 87 ASN A CA 1
ATOM 583 C C . ASN A 1 87 ? 21.257 6.340 -5.074 1.00 78.31 87 ASN A C 1
ATOM 585 O O . ASN A 1 87 ? 20.419 6.210 -4.183 1.00 78.31 87 ASN A O 1
ATOM 589 N N . VAL A 1 88 ? 21.297 7.417 -5.865 1.00 81.19 88 VAL A N 1
ATOM 590 C CA . VAL A 1 88 ? 20.315 8.510 -5.792 1.00 81.19 88 VAL A CA 1
ATOM 591 C C . VAL A 1 88 ? 18.936 8.013 -6.220 1.00 81.19 88 VAL A C 1
ATOM 593 O O . VAL A 1 88 ? 17.947 8.298 -5.546 1.00 81.19 88 VAL A O 1
ATOM 596 N N . VAL A 1 89 ? 18.861 7.208 -7.285 1.00 81.12 89 VAL A N 1
ATOM 597 C CA . VAL A 1 89 ? 17.608 6.568 -7.715 1.00 81.12 89 VAL A CA 1
ATOM 598 C C . VAL A 1 89 ? 17.059 5.659 -6.617 1.00 81.12 89 VAL A C 1
ATOM 600 O O . VAL A 1 89 ? 15.883 5.769 -6.273 1.00 81.12 89 VAL A O 1
ATOM 603 N N . ALA A 1 90 ? 17.898 4.810 -6.021 1.00 79.25 90 ALA A N 1
ATOM 604 C CA . ALA A 1 90 ? 17.482 3.913 -4.946 1.00 79.25 90 ALA A CA 1
ATOM 605 C C . ALA A 1 90 ? 16.973 4.676 -3.709 1.00 79.25 90 ALA A C 1
ATOM 607 O O . ALA A 1 90 ? 15.925 4.327 -3.161 1.00 79.25 90 ALA A O 1
ATOM 608 N N . ALA A 1 91 ? 17.666 5.743 -3.299 1.00 82.12 91 ALA A N 1
ATOM 609 C CA . ALA A 1 91 ? 17.238 6.594 -2.190 1.00 82.12 91 ALA A CA 1
ATOM 610 C C . ALA A 1 91 ? 15.892 7.275 -2.485 1.00 82.12 91 ALA A C 1
ATOM 612 O O . ALA A 1 91 ? 14.975 7.208 -1.666 1.00 82.12 91 ALA A O 1
ATOM 613 N N . ASN A 1 92 ? 15.731 7.850 -3.680 1.00 85.31 92 ASN A N 1
ATOM 614 C CA . ASN A 1 92 ? 14.481 8.488 -4.090 1.00 85.31 92 ASN A CA 1
ATOM 615 C C . ASN A 1 92 ? 13.324 7.485 -4.190 1.00 85.31 92 ASN A C 1
ATOM 617 O O . ASN A 1 92 ? 12.202 7.809 -3.801 1.00 85.31 92 ASN A O 1
ATOM 621 N N . MET A 1 93 ? 13.585 6.260 -4.661 1.00 85.19 93 MET A N 1
ATOM 622 C CA . MET A 1 93 ? 12.589 5.185 -4.678 1.00 85.19 93 MET A CA 1
ATOM 623 C C . MET A 1 93 ? 12.148 4.834 -3.259 1.00 85.19 93 MET A C 1
ATOM 625 O O . MET A 1 93 ? 10.949 4.737 -3.004 1.00 85.19 93 MET A O 1
ATOM 629 N N . ALA A 1 94 ? 13.091 4.680 -2.326 1.00 83.00 94 ALA A N 1
ATOM 630 C CA . ALA A 1 94 ? 12.772 4.402 -0.931 1.00 83.00 94 ALA A CA 1
ATOM 631 C C . ALA A 1 94 ? 11.932 5.533 -0.317 1.00 83.00 94 ALA A C 1
ATOM 633 O O . ALA A 1 94 ? 10.888 5.265 0.274 1.00 83.00 94 ALA A O 1
ATOM 634 N N . THR A 1 95 ? 12.321 6.797 -0.513 1.00 86.94 95 THR A N 1
ATOM 635 C CA . THR A 1 95 ? 11.548 7.953 -0.032 1.00 86.94 95 THR A CA 1
ATOM 636 C C . THR A 1 95 ? 10.145 8.000 -0.630 1.00 86.94 95 THR A C 1
ATOM 638 O O . THR A 1 95 ? 9.184 8.252 0.102 1.00 86.94 95 THR A O 1
ATOM 641 N N . LEU A 1 96 ? 10.004 7.733 -1.931 1.00 90.25 96 LEU A N 1
ATOM 642 C CA . LEU A 1 96 ? 8.708 7.708 -2.605 1.00 90.25 96 LEU A CA 1
ATOM 643 C C . LEU A 1 96 ? 7.811 6.606 -2.033 1.00 90.25 96 LEU A C 1
ATOM 645 O O . LEU A 1 96 ? 6.665 6.879 -1.687 1.00 90.25 96 LEU A O 1
ATOM 649 N N . LEU A 1 97 ? 8.344 5.395 -1.863 1.00 87.31 97 LEU A N 1
ATOM 650 C CA . LEU A 1 97 ? 7.609 4.257 -1.307 1.00 87.31 97 LEU A CA 1
ATOM 651 C C . LEU A 1 97 ? 7.194 4.489 0.152 1.00 87.31 97 LEU A C 1
ATOM 653 O O . LEU A 1 97 ? 6.054 4.192 0.499 1.00 87.31 97 LEU A O 1
ATOM 657 N N . ILE A 1 98 ? 8.067 5.066 0.987 1.00 85.50 98 ILE A N 1
ATOM 658 C CA . ILE A 1 98 ? 7.733 5.443 2.374 1.00 85.50 98 ILE A CA 1
ATOM 659 C C . ILE A 1 98 ? 6.617 6.489 2.385 1.00 85.50 98 ILE A C 1
ATOM 661 O O . ILE A 1 98 ? 5.638 6.356 3.117 1.00 85.50 98 ILE A O 1
ATOM 665 N N . THR A 1 99 ? 6.763 7.541 1.579 1.00 89.31 99 THR A N 1
ATOM 666 C CA . THR A 1 99 ? 5.793 8.644 1.526 1.00 89.31 99 THR A CA 1
ATOM 667 C C . THR A 1 99 ? 4.436 8.143 1.054 1.00 89.31 99 THR A C 1
ATOM 669 O O . THR A 1 99 ? 3.417 8.465 1.658 1.00 89.31 99 THR A O 1
ATOM 672 N N . TRP A 1 100 ? 4.431 7.307 0.018 1.00 92.00 100 TRP A N 1
ATOM 673 C CA . TRP A 1 100 ? 3.239 6.649 -0.493 1.00 92.00 100 TRP A CA 1
ATOM 674 C C . TRP A 1 100 ? 2.587 5.757 0.571 1.00 92.00 100 TRP A C 1
ATOM 676 O O . TRP A 1 100 ? 1.401 5.926 0.851 1.00 92.00 100 TRP A O 1
ATOM 686 N N . ALA A 1 101 ? 3.351 4.884 1.235 1.00 88.00 101 ALA A N 1
ATOM 687 C CA . ALA A 1 101 ? 2.835 3.979 2.264 1.00 88.00 101 ALA A CA 1
ATOM 688 C C . ALA A 1 101 ? 2.113 4.720 3.406 1.00 88.00 101 ALA A C 1
ATOM 690 O O . ALA A 1 101 ? 1.054 4.284 3.855 1.00 88.00 101 ALA A O 1
ATOM 691 N N . LYS A 1 102 ? 2.630 5.884 3.814 1.00 88.75 102 LYS A N 1
ATOM 692 C CA . LYS A 1 102 ? 2.056 6.722 4.884 1.00 88.75 102 LYS A CA 1
ATOM 693 C C . LYS A 1 102 ? 0.735 7.407 4.532 1.00 88.75 102 LYS A C 1
ATOM 695 O O . LYS A 1 102 ? 0.092 7.971 5.412 1.00 88.75 102 LYS A O 1
ATOM 700 N N . THR A 1 103 ? 0.318 7.372 3.266 1.00 92.31 103 THR A N 1
ATOM 701 C CA . THR A 1 103 ? -1.016 7.853 2.860 1.00 92.31 103 THR A CA 1
ATOM 702 C C . THR A 1 103 ? -2.124 6.836 3.140 1.00 92.31 103 THR A C 1
ATOM 704 O O . THR A 1 103 ? -3.305 7.179 3.070 1.00 92.31 103 THR A O 1
ATOM 707 N N . GLY A 1 104 ? -1.756 5.595 3.474 1.00 91.62 104 GLY A N 1
ATOM 708 C CA . GLY A 1 104 ? -2.684 4.582 3.951 1.00 91.62 104 GLY A CA 1
ATOM 709 C C . GLY A 1 104 ? -3.259 4.959 5.310 1.00 91.62 104 GLY A C 1
ATOM 710 O O . GLY A 1 104 ? -2.602 5.607 6.129 1.00 91.62 104 GLY A O 1
ATOM 711 N N . THR A 1 105 ? -4.496 4.541 5.558 1.00 93.88 105 THR A N 1
ATOM 712 C CA . THR A 1 105 ? -5.181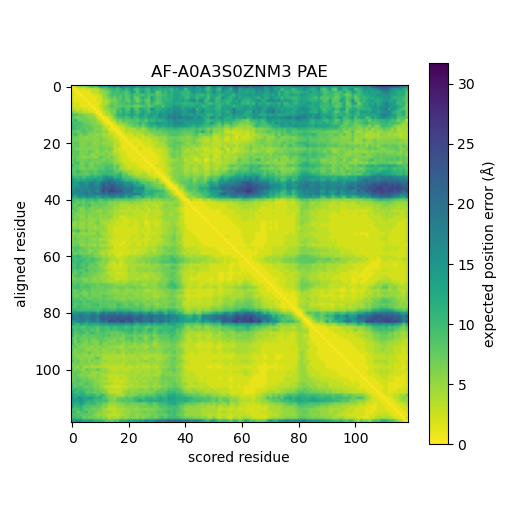 4.809 6.825 1.00 93.88 105 THR A CA 1
ATOM 713 C C . THR A 1 105 ? -5.846 3.560 7.381 1.00 93.88 105 THR A C 1
ATOM 715 O O . THR A 1 105 ? -6.040 2.558 6.693 1.00 93.88 105 THR A O 1
ATOM 718 N N . ALA A 1 106 ? -6.185 3.598 8.659 1.00 93.44 106 ALA A N 1
ATOM 719 C CA . ALA A 1 106 ? -6.967 2.575 9.321 1.00 93.44 106 ALA A CA 1
ATOM 720 C C . ALA A 1 106 ? -7.979 3.247 10.239 1.00 93.44 106 ALA A C 1
ATOM 722 O O . ALA A 1 106 ? -7.617 4.083 11.064 1.00 93.44 106 ALA A O 1
ATOM 723 N N . THR A 1 107 ? -9.247 2.876 10.106 1.00 94.62 107 THR A N 1
ATOM 724 C CA . THR A 1 107 ? -10.324 3.418 10.940 1.00 94.62 107 THR A CA 1
ATOM 725 C C . THR A 1 107 ? -10.765 2.360 11.932 1.00 94.62 107 THR A C 1
ATOM 727 O O . THR A 1 107 ? -11.075 1.237 11.534 1.00 94.62 107 THR A O 1
ATOM 730 N N . MET A 1 108 ? -10.776 2.689 13.221 1.00 93.56 108 MET A N 1
ATOM 731 C CA . MET A 1 108 ? -11.235 1.762 14.253 1.00 93.56 108 MET A CA 1
ATOM 732 C C . MET A 1 108 ? -12.709 1.422 14.018 1.00 93.56 108 MET A C 1
ATOM 734 O O . MET A 1 108 ? -13.518 2.317 13.793 1.00 93.56 108 MET A O 1
ATOM 738 N N . ILE A 1 109 ? -13.065 0.137 14.051 1.00 92.94 109 ILE A N 1
ATOM 739 C CA . ILE A 1 109 ? -14.444 -0.296 13.768 1.00 92.94 109 ILE A CA 1
ATOM 740 C C . ILE A 1 109 ? -15.382 0.039 14.931 1.00 92.94 109 ILE A C 1
ATOM 742 O O . ILE A 1 109 ? -16.561 0.308 14.721 1.00 92.94 109 ILE A O 1
ATOM 746 N N . ALA A 1 110 ? -14.872 0.043 16.160 1.00 91.12 110 ALA A N 1
ATOM 747 C CA . ALA A 1 110 ? -15.631 0.468 17.327 1.00 91.12 110 ALA A CA 1
ATOM 748 C C . ALA A 1 110 ? -15.530 1.993 17.543 1.00 91.12 110 ALA A C 1
ATOM 750 O O . ALA A 1 110 ? -14.523 2.608 17.171 1.00 91.12 110 ALA A O 1
ATOM 751 N N . PRO A 1 111 ? -16.524 2.619 18.203 1.00 91.31 111 PRO A N 1
ATOM 752 C CA . PRO A 1 111 ? -16.407 3.994 18.676 1.00 91.31 111 PRO A CA 1
ATOM 753 C C . PRO A 1 111 ? -15.118 4.209 19.497 1.00 91.31 111 PRO A C 1
ATOM 755 O O . PRO A 1 111 ? -14.747 3.332 20.279 1.00 91.31 111 PRO A O 1
ATOM 758 N N . PRO A 1 112 ? -14.433 5.358 19.353 1.00 91.69 112 PRO A N 1
ATOM 759 C CA . PRO A 1 112 ? -14.897 6.566 18.668 1.00 91.69 112 PRO A CA 1
ATOM 760 C C . PRO A 1 112 ? -14.572 6.629 17.161 1.00 91.69 112 PRO A C 1
ATOM 762 O O . PRO A 1 112 ? -14.570 7.722 16.605 1.00 91.69 112 PRO A O 1
ATOM 765 N N . PHE A 1 113 ? -14.315 5.497 16.492 1.00 91.94 113 PHE A N 1
ATOM 766 C CA . PHE A 1 113 ? -13.966 5.446 15.063 1.00 91.94 113 PHE A CA 1
ATOM 767 C C . PHE A 1 113 ? -12.693 6.229 14.716 1.00 91.94 113 PHE A C 1
ATOM 769 O O . PHE A 1 113 ? -12.600 6.897 13.688 1.00 91.94 113 PHE A O 1
ATOM 776 N N . THR A 1 114 ? -11.700 6.160 15.604 1.00 93.12 114 THR A N 1
ATOM 777 C CA . THR A 1 114 ? -10.415 6.839 15.428 1.00 93.12 114 THR A CA 1
ATOM 778 C C . THR A 1 114 ? -9.759 6.433 14.113 1.00 93.12 114 THR A C 1
ATOM 780 O O . THR A 1 114 ? -9.610 5.241 13.836 1.00 93.12 114 THR A O 1
ATOM 783 N N . VAL A 1 115 ? -9.318 7.426 13.344 1.00 92.06 115 VAL A N 1
ATOM 784 C CA . VAL A 1 115 ? -8.521 7.231 12.132 1.00 92.06 115 VAL A CA 1
ATOM 785 C C . VAL A 1 115 ? -7.041 7.334 12.485 1.00 92.06 115 VAL A C 1
ATOM 787 O O . VAL A 1 115 ? -6.614 8.284 13.141 1.00 92.06 115 VAL A O 1
ATOM 790 N N . LEU A 1 116 ? -6.266 6.350 12.046 1.00 90.31 116 LEU A N 1
ATOM 791 C CA . LEU A 1 116 ? -4.815 6.293 12.167 1.00 90.31 116 LEU A CA 1
ATOM 792 C C . LEU A 1 116 ? -4.200 6.319 10.769 1.00 90.31 116 LEU A C 1
ATOM 794 O O . LEU A 1 116 ? -4.707 5.659 9.864 1.00 90.31 116 LEU A O 1
ATOM 798 N N . ASN A 1 117 ? -3.094 7.040 10.608 1.00 88.44 117 ASN A N 1
ATOM 799 C CA . ASN A 1 117 ? -2.250 6.898 9.425 1.00 88.44 117 ASN A CA 1
ATOM 800 C C . ASN A 1 117 ? -1.344 5.682 9.600 1.00 88.44 117 ASN A C 1
ATOM 802 O O . ASN A 1 117 ? -0.923 5.372 10.719 1.00 88.44 117 ASN A O 1
ATOM 806 N N . TRP A 1 118 ? -1.014 5.026 8.493 1.00 87.12 118 TRP A N 1
ATOM 807 C CA . TRP A 1 118 ? 0.040 4.018 8.487 1.00 87.12 118 TRP A CA 1
ATOM 808 C C . TRP A 1 118 ? 1.379 4.706 8.789 1.00 87.12 118 TRP A C 1
ATOM 810 O O . TRP A 1 118 ? 1.610 5.832 8.343 1.00 87.12 118 TRP A O 1
ATOM 820 N N . ASN A 1 119 ? 2.241 4.055 9.571 1.00 68.44 119 ASN A N 1
ATOM 821 C CA . ASN A 1 119 ? 3.547 4.583 9.977 1.00 68.44 119 ASN A CA 1
ATOM 822 C C . ASN A 1 119 ? 4.693 3.763 9.396 1.00 68.44 119 ASN A C 1
ATOM 824 O O . ASN A 1 119 ? 4.557 2.521 9.367 1.00 68.44 119 ASN A O 1
#